Protein AF-A0A966TWT3-F1 (afdb_monomer_lite)

Sequence (52 aa):
MQPSRAGPRPLADRLRPANLDEVVGQQALLGPTGALRAMLARGSLPSLILWG

Radius of gyration: 15.87 Å; chains: 1; bounding box: 24×36×36 Å

Secondary structure (DSSP, 8-state):
-PPP--PSPPHHHHSS-SSTTS--S-HHHHSTT-HHHHHHHTT---------

pLDDT: mean 88.66, std 11.81, range [47.12, 96.5]

Foldseek 3Di:
DDDDPDDPDDPCVVQPDPDLVSDPDPCCQRNPVHPVVVCVVVVHDDDDDDDD

Structure (mmCIF, N/CA/C/O backbone):
data_AF-A0A966TWT3-F1
#
_entry.id   AF-A0A966TWT3-F1
#
loop_
_atom_site.group_PDB
_atom_site.id
_atom_site.type_symbol
_atom_site.label_atom_id
_atom_site.label_alt_id
_atom_site.label_comp_id
_atom_site.label_asym_id
_atom_site.label_entity_id
_atom_site.label_seq_id
_atom_site.pdbx_PDB_ins_code
_atom_site.Cartn_x
_atom_site.Cartn_y
_atom_site.Cartn_z
_atom_site.occ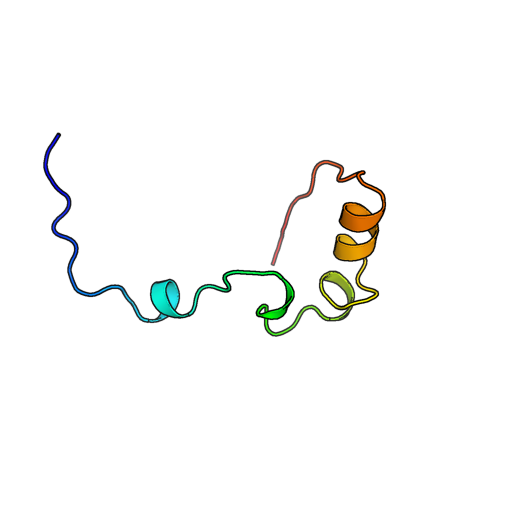upancy
_atom_site.B_iso_or_equiv
_atom_site.auth_seq_id
_atom_site.auth_comp_id
_atom_site.auth_asym_id
_atom_site.auth_atom_id
_atom_site.pdbx_PDB_model_num
ATOM 1 N N . MET A 1 1 ? 0.797 27.696 -22.668 1.00 47.12 1 MET A N 1
ATOM 2 C CA . MET A 1 1 ? 0.786 26.260 -22.308 1.00 47.12 1 MET A CA 1
ATOM 3 C C . MET A 1 1 ? 1.220 25.482 -23.535 1.00 47.12 1 MET A C 1
ATOM 5 O O . MET A 1 1 ? 0.519 25.515 -24.536 1.00 47.12 1 MET A O 1
ATOM 9 N N . GLN A 1 2 ? 2.419 24.908 -23.515 1.00 53.66 2 GLN A N 1
ATOM 10 C CA . GLN A 1 2 ? 2.940 24.122 -24.636 1.00 53.66 2 GLN A CA 1
ATOM 11 C C . GLN A 1 2 ? 2.412 22.683 -24.512 1.00 53.66 2 GLN A C 1
ATOM 13 O O . GLN A 1 2 ? 2.391 22.167 -23.393 1.00 53.66 2 GLN A O 1
ATOM 18 N N . PRO A 1 3 ? 1.959 22.035 -25.599 1.00 55.22 3 PRO A N 1
ATOM 19 C CA . PRO A 1 3 ? 1.478 20.663 -25.528 1.00 55.22 3 PRO A CA 1
ATOM 20 C C . PRO A 1 3 ? 2.672 19.738 -25.278 1.00 55.22 3 PRO A C 1
ATOM 22 O O . PRO A 1 3 ? 3.653 19.758 -26.024 1.00 55.22 3 PRO A O 1
ATOM 25 N N . SER A 1 4 ? 2.615 18.926 -24.225 1.00 62.75 4 SER A N 1
ATOM 26 C CA . SER A 1 4 ? 3.550 17.819 -24.054 1.00 62.75 4 SER A CA 1
ATOM 27 C C . SER A 1 4 ? 3.395 16.883 -25.256 1.00 62.75 4 SER A C 1
ATOM 29 O O . SER A 1 4 ? 2.318 16.342 -25.499 1.00 62.75 4 SER A O 1
ATOM 31 N N . ARG A 1 5 ? 4.463 16.711 -26.048 1.00 63.75 5 ARG A N 1
ATOM 32 C CA . ARG A 1 5 ? 4.540 15.671 -27.086 1.00 63.75 5 ARG A CA 1
ATOM 33 C C . ARG A 1 5 ? 4.379 14.313 -26.399 1.00 63.75 5 ARG A C 1
ATOM 35 O O . ARG A 1 5 ? 5.356 13.748 -25.916 1.00 63.75 5 ARG A O 1
ATOM 42 N N . ALA A 1 6 ? 3.156 13.803 -26.319 1.00 65.62 6 ALA A N 1
ATOM 43 C CA . ALA A 1 6 ? 2.909 12.470 -25.802 1.00 65.62 6 ALA A CA 1
ATOM 44 C C . ALA A 1 6 ? 3.375 11.461 -26.859 1.00 65.62 6 ALA A C 1
ATOM 46 O O . ALA A 1 6 ? 2.651 11.140 -27.799 1.00 65.62 6 ALA A O 1
ATOM 47 N N . GLY A 1 7 ? 4.619 10.997 -26.732 1.00 73.81 7 GLY A N 1
ATOM 48 C CA . GLY A 1 7 ? 5.048 9.760 -27.377 1.00 73.81 7 GLY A CA 1
ATOM 49 C C . GLY A 1 7 ? 4.197 8.570 -26.899 1.00 73.81 7 GLY A C 1
ATOM 50 O O . GLY A 1 7 ? 3.388 8.713 -25.976 1.00 73.81 7 GLY A O 1
ATOM 51 N N . PRO A 1 8 ? 4.347 7.382 -27.509 1.00 82.81 8 PRO A N 1
ATOM 52 C CA . PRO A 1 8 ? 3.622 6.192 -27.071 1.00 82.81 8 PRO A CA 1
ATOM 53 C C . PRO A 1 8 ? 3.826 5.948 -25.567 1.00 82.81 8 PRO A C 1
ATOM 55 O O . PRO A 1 8 ? 4.952 5.988 -25.071 1.00 82.81 8 PRO A O 1
ATOM 58 N N . ARG A 1 9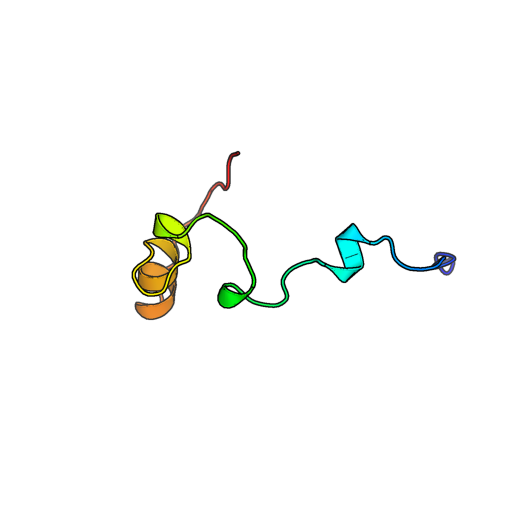 ? 2.724 5.711 -24.837 1.00 86.25 9 ARG A N 1
ATOM 59 C CA . ARG A 1 9 ? 2.758 5.522 -23.377 1.00 86.25 9 ARG A CA 1
ATOM 60 C C . ARG A 1 9 ? 3.689 4.356 -23.000 1.00 86.25 9 ARG A C 1
ATOM 62 O O . ARG A 1 9 ? 3.527 3.268 -23.570 1.00 86.25 9 ARG A O 1
ATOM 69 N N . PRO A 1 10 ? 4.596 4.523 -22.018 1.00 90.81 10 PRO A N 1
ATOM 70 C CA . PRO A 1 10 ? 5.427 3.438 -21.499 1.00 90.81 10 PRO A CA 1
ATOM 71 C C . PRO A 1 10 ? 4.601 2.222 -21.054 1.00 90.81 10 PRO A C 1
ATOM 73 O O . PRO A 1 10 ? 3.426 2.340 -20.709 1.00 90.81 10 PRO A O 1
ATOM 76 N N . LEU A 1 11 ? 5.200 1.025 -21.049 1.00 91.88 11 LEU A N 1
ATOM 77 C CA . LEU A 1 11 ? 4.505 -0.191 -20.597 1.00 91.88 11 LEU A CA 1
ATOM 78 C C . LEU A 1 11 ? 3.995 -0.064 -19.154 1.00 91.88 11 LEU A C 1
ATOM 80 O O . LEU A 1 11 ? 2.853 -0.422 -18.900 1.00 91.88 11 LEU A O 1
ATOM 84 N N . ALA A 1 12 ? 4.795 0.506 -18.251 1.00 92.06 12 ALA A N 1
ATOM 85 C CA . ALA A 1 12 ? 4.408 0.695 -16.854 1.00 92.06 12 ALA A CA 1
ATOM 86 C C . ALA A 1 12 ? 3.133 1.544 -16.702 1.00 92.06 12 ALA A C 1
ATOM 88 O O . ALA A 1 12 ? 2.235 1.175 -15.953 1.00 92.06 12 ALA A O 1
ATOM 89 N N . ASP A 1 13 ? 3.000 2.627 -17.472 1.00 91.94 13 ASP A N 1
ATOM 90 C CA . ASP A 1 13 ? 1.788 3.456 -17.452 1.00 91.94 13 ASP A CA 1
ATOM 91 C C . ASP A 1 13 ? 0.576 2.742 -18.051 1.00 91.94 13 ASP A C 1
ATOM 93 O O . ASP A 1 13 ? -0.559 3.005 -17.659 1.00 91.94 13 ASP A O 1
ATOM 97 N N . ARG A 1 14 ? 0.798 1.832 -19.004 1.00 91.88 14 ARG A N 1
ATOM 98 C CA . ARG A 1 14 ? -0.269 1.008 -19.585 1.00 91.88 14 ARG A CA 1
ATOM 99 C C . ARG A 1 14 ? -0.728 -0.107 -18.645 1.00 91.88 14 ARG A C 1
ATOM 101 O O . ARG A 1 14 ? -1.896 -0.461 -18.703 1.00 91.88 14 ARG A O 1
ATOM 108 N N . LEU A 1 15 ? 0.176 -0.644 -17.825 1.00 94.88 15 LEU A N 1
ATOM 109 C CA . LEU A 1 15 ? -0.089 -1.722 -16.864 1.00 94.88 15 LEU A CA 1
ATOM 110 C C . LEU A 1 15 ? -0.478 -1.216 -15.472 1.00 94.88 15 LEU A C 1
ATOM 112 O O . LEU A 1 15 ? -0.660 -2.024 -14.565 1.00 94.88 15 LEU A O 1
ATOM 116 N N . ARG A 1 16 ? -0.566 0.103 -15.269 1.00 94.81 16 ARG A N 1
ATOM 117 C CA . ARG A 1 16 ? -0.977 0.661 -13.983 1.00 94.81 16 ARG A CA 1
ATOM 118 C C . ARG A 1 16 ? -2.376 0.127 -13.628 1.00 94.81 16 ARG A C 1
ATOM 120 O O . ARG A 1 16 ? -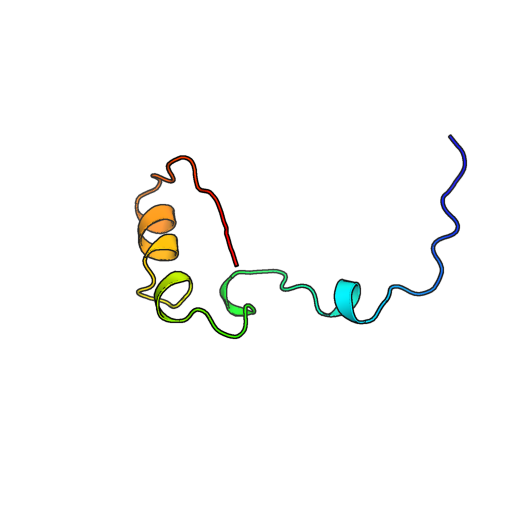3.288 0.352 -14.424 1.00 94.81 16 ARG A O 1
ATOM 127 N N . PRO A 1 17 ? -2.555 -0.516 -12.459 1.00 96.50 17 PRO A N 1
ATOM 128 C CA . PRO A 1 17 ? -3.852 -1.031 -12.033 1.00 96.50 17 PRO A CA 1
ATOM 129 C C . PRO A 1 17 ? -4.907 0.077 -12.003 1.00 96.50 17 PRO A C 1
ATOM 131 O O . PRO A 1 17 ? -4.656 1.161 -11.464 1.00 96.50 17 PRO A O 1
ATOM 134 N N . ALA A 1 18 ? -6.082 -0.188 -12.570 1.00 96.31 18 ALA A N 1
ATOM 135 C CA . ALA A 1 18 ? -7.209 0.743 -12.569 1.00 96.31 18 ALA A CA 1
ATOM 136 C C . ALA A 1 18 ? -8.055 0.633 -11.290 1.00 96.31 18 ALA A C 1
ATOM 138 O O . ALA A 1 18 ? -8.769 1.569 -10.930 1.00 96.31 18 ALA A O 1
ATOM 139 N N . ASN A 1 19 ? -7.971 -0.500 -10.595 1.00 93.81 19 ASN A N 1
ATOM 140 C CA . ASN A 1 19 ? -8.666 -0.764 -9.340 1.00 93.81 19 ASN A CA 1
ATOM 141 C C . ASN A 1 19 ? -7.805 -1.636 -8.408 1.00 93.81 19 ASN A C 1
ATOM 143 O O . ASN A 1 19 ? -6.748 -2.138 -8.789 1.00 93.81 19 ASN A O 1
ATOM 147 N N . LEU A 1 20 ? -8.260 -1.795 -7.161 1.00 91.31 20 LEU A N 1
ATOM 148 C CA . LEU A 1 20 ? -7.536 -2.557 -6.139 1.00 91.31 20 LEU A CA 1
ATOM 149 C C . LEU A 1 20 ? -7.521 -4.072 -6.399 1.00 91.31 20 LEU A C 1
ATOM 151 O O . LEU A 1 20 ? -6.695 -4.759 -5.806 1.00 91.31 20 LEU A O 1
ATOM 155 N N . ASP A 1 21 ? -8.426 -4.600 -7.230 1.00 92.31 21 ASP A N 1
ATOM 156 C CA . ASP A 1 21 ? -8.481 -6.029 -7.580 1.00 92.31 21 ASP A CA 1
ATOM 157 C C . ASP A 1 21 ? -7.399 -6.410 -8.603 1.00 92.31 21 ASP A C 1
ATOM 159 O O . ASP A 1 21 ? -6.967 -7.558 -8.657 1.00 92.31 21 ASP A O 1
ATOM 163 N N . GLU A 1 22 ? -6.917 -5.437 -9.378 1.00 95.50 22 GLU A N 1
ATOM 164 C CA . GLU A 1 22 ? -5.833 -5.598 -10.353 1.00 95.50 22 GLU A CA 1
ATOM 165 C C . GLU A 1 22 ? -4.430 -5.478 -9.733 1.00 95.50 22 GLU A C 1
ATOM 167 O O . GLU A 1 22 ? -3.427 -5.721 -10.411 1.00 95.50 22 GLU A O 1
ATOM 172 N N . VAL A 1 23 ? -4.324 -5.092 -8.455 1.00 94.31 23 VAL A N 1
ATOM 173 C CA . VAL A 1 23 ? -3.026 -5.002 -7.778 1.00 94.31 23 VAL A CA 1
ATOM 174 C C . VAL A 1 23 ? -2.503 -6.407 -7.498 1.00 94.31 23 VAL A C 1
ATOM 176 O O . VAL A 1 23 ? -3.089 -7.175 -6.740 1.00 94.31 23 VAL A O 1
ATOM 179 N N . VAL A 1 24 ? -1.359 -6.729 -8.096 1.00 94.00 24 VAL A N 1
ATOM 180 C CA . VAL A 1 24 ? -0.686 -8.012 -7.892 1.00 94.00 24 VAL A CA 1
ATOM 181 C C . VAL A 1 24 ? 0.180 -7.951 -6.633 1.00 94.00 24 VAL A C 1
ATOM 183 O O . VAL A 1 24 ? 1.016 -7.061 -6.479 1.00 94.00 24 VAL A O 1
ATOM 186 N N . GLY A 1 25 ? 0.004 -8.928 -5.743 1.00 91.19 25 GLY A N 1
ATOM 187 C CA . GLY A 1 25 ? 0.650 -8.949 -4.429 1.00 91.19 25 GLY A CA 1
ATOM 188 C C . GLY A 1 25 ? -0.172 -8.207 -3.372 1.00 91.19 25 GLY A C 1
ATOM 189 O O . GLY A 1 25 ? -1.271 -7.737 -3.633 1.00 91.19 25 GLY A O 1
ATOM 190 N N . GLN A 1 26 ? 0.334 -8.128 -2.140 1.00 93.31 26 GLN A N 1
ATOM 191 C CA . GLN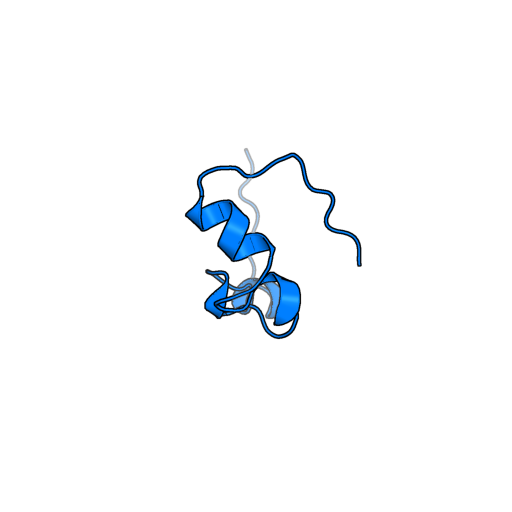 A 1 26 ? -0.340 -7.417 -1.040 1.00 93.31 26 GLN A CA 1
ATOM 192 C C . GLN A 1 26 ? -1.709 -7.996 -0.617 1.00 93.31 26 GLN A C 1
ATOM 194 O O . GLN A 1 26 ? -2.563 -7.264 -0.122 1.00 93.31 26 GLN A O 1
ATOM 199 N N . GLN A 1 27 ? -1.914 -9.315 -0.723 1.00 92.81 27 GLN A N 1
ATOM 200 C CA . GLN A 1 27 ? -3.179 -9.988 -0.366 1.00 92.81 27 GLN A CA 1
ATOM 201 C C . GLN A 1 27 ? -3.678 -9.643 1.052 1.00 92.81 27 GLN A C 1
ATOM 203 O O . GLN A 1 27 ? -4.867 -9.409 1.252 1.00 92.81 27 GLN A O 1
ATOM 208 N N . ALA A 1 28 ? -2.779 -9.559 2.038 1.00 92.00 28 ALA A N 1
ATOM 209 C CA . ALA A 1 28 ? -3.139 -9.215 3.417 1.00 92.00 28 ALA A CA 1
ATOM 210 C C . ALA A 1 28 ? -3.627 -7.758 3.583 1.00 92.00 28 ALA A C 1
ATOM 212 O O . ALA A 1 28 ? -4.362 -7.450 4.522 1.00 92.00 28 ALA A O 1
ATOM 213 N N . LEU A 1 29 ? -3.247 -6.857 2.671 1.00 94.12 29 LEU A N 1
ATOM 214 C CA . LEU A 1 29 ? -3.624 -5.442 2.701 1.00 94.12 29 LEU A CA 1
ATOM 215 C C . LEU A 1 29 ? -4.814 -5.143 1.779 1.00 94.12 29 LEU A C 1
ATOM 217 O O . LEU A 1 29 ? -5.755 -4.468 2.197 1.00 94.12 29 LEU A O 1
ATOM 221 N N . LEU A 1 30 ? -4.766 -5.646 0.542 1.00 94.62 30 LEU A N 1
ATOM 222 C CA . LEU A 1 30 ? -5.662 -5.298 -0.565 1.00 94.62 30 LEU A CA 1
ATOM 223 C C . LEU A 1 30 ? -6.576 -6.441 -1.009 1.00 94.62 30 LEU A C 1
ATOM 225 O O . LEU A 1 30 ? -7.430 -6.212 -1.861 1.00 94.62 30 LEU A O 1
ATOM 229 N N . GLY A 1 31 ? -6.427 -7.650 -0.465 1.00 92.94 31 GLY A N 1
ATOM 230 C CA . GLY A 1 31 ? -7.328 -8.762 -0.764 1.00 92.94 31 GLY A CA 1
ATOM 231 C C . GLY A 1 31 ? -8.754 -8.516 -0.246 1.00 92.94 31 GLY A C 1
ATOM 232 O O . GLY A 1 31 ? -8.999 -7.524 0.446 1.00 92.94 31 GLY A O 1
ATOM 233 N N . PRO A 1 32 ? -9.708 -9.424 -0.519 1.00 91.00 32 PRO A N 1
ATOM 234 C CA . PRO A 1 32 ? -11.113 -9.268 -0.122 1.00 91.00 32 PRO A CA 1
ATOM 235 C C . PRO A 1 32 ? -11.318 -9.031 1.381 1.00 91.00 32 PRO A C 1
ATOM 237 O O . PRO A 1 32 ? -12.189 -8.266 1.782 1.00 91.00 32 PRO A O 1
ATOM 240 N N . THR A 1 33 ? -10.475 -9.651 2.208 1.00 92.38 33 THR A N 1
ATOM 241 C CA . THR A 1 33 ? -10.441 -9.500 3.672 1.00 92.38 33 THR A CA 1
ATOM 242 C C . THR A 1 33 ? -9.278 -8.621 4.142 1.00 92.38 33 THR A C 1
ATOM 244 O O . THR A 1 33 ? -8.922 -8.635 5.319 1.00 92.38 33 THR A O 1
ATOM 247 N N . GLY A 1 34 ? -8.630 -7.908 3.220 1.00 94.19 34 GLY A N 1
ATOM 248 C CA . GLY A 1 34 ? -7.436 -7.124 3.484 1.00 94.19 34 GLY A CA 1
ATOM 249 C C . GLY A 1 34 ? -7.727 -5.914 4.363 1.00 94.19 34 GLY A C 1
ATOM 250 O O . GLY A 1 34 ? -8.812 -5.324 4.302 1.00 94.19 34 GLY A O 1
ATOM 251 N N . ALA A 1 35 ? -6.739 -5.528 5.172 1.00 94.12 35 ALA A N 1
ATOM 252 C CA . ALA A 1 35 ? -6.907 -4.466 6.157 1.00 94.12 35 ALA A CA 1
ATOM 253 C C . ALA A 1 35 ? -7.431 -3.169 5.524 1.00 94.12 35 ALA A C 1
ATOM 255 O O . ALA A 1 35 ? -8.384 -2.609 6.059 1.00 94.12 35 ALA A O 1
ATOM 256 N N . LEU A 1 36 ? -6.889 -2.747 4.367 1.00 94.56 36 LEU A N 1
ATOM 257 C CA . LEU A 1 36 ? -7.288 -1.515 3.674 1.00 94.56 36 LEU A CA 1
ATOM 258 C C . LEU A 1 36 ? -8.727 -1.589 3.153 1.00 94.56 36 LEU A C 1
ATOM 260 O O . LEU A 1 36 ? -9.485 -0.629 3.300 1.00 94.56 36 LEU A O 1
ATOM 264 N N . ARG A 1 37 ? -9.136 -2.738 2.599 1.00 92.88 37 ARG A N 1
ATOM 265 C CA . ARG A 1 37 ? -10.517 -2.935 2.131 1.00 92.88 37 ARG A CA 1
ATOM 266 C C . ARG A 1 37 ? -11.517 -2.864 3.266 1.00 92.88 37 ARG A C 1
ATOM 268 O O . ARG A 1 37 ? -12.551 -2.221 3.111 1.00 92.88 37 ARG A O 1
ATOM 275 N N . ALA A 1 38 ? -11.185 -3.434 4.421 1.00 93.38 38 ALA A N 1
ATOM 276 C CA . ALA A 1 38 ? -12.015 -3.300 5.610 1.00 93.38 38 ALA A CA 1
ATOM 277 C C . ALA A 1 38 ? -12.155 -1.829 6.052 1.00 93.38 38 ALA A C 1
ATOM 279 O O . ALA A 1 38 ? -13.203 -1.455 6.573 1.00 93.38 38 ALA A O 1
ATOM 280 N N . MET A 1 39 ? -11.140 -0.978 5.825 1.00 94.94 39 MET A N 1
ATOM 281 C CA . MET A 1 39 ? -11.207 0.471 6.103 1.00 94.94 39 MET A CA 1
ATOM 282 C C . MET A 1 39 ? -12.124 1.224 5.157 1.00 94.94 39 MET A C 1
ATOM 284 O O . MET A 1 39 ? -12.920 2.059 5.591 1.00 94.94 39 MET A O 1
ATOM 288 N N . LEU A 1 40 ? -12.030 0.905 3.872 1.00 93.25 40 LEU A N 1
ATOM 289 C CA . LEU A 1 40 ? -12.887 1.490 2.853 1.00 93.25 40 LEU A CA 1
ATOM 290 C C . LEU A 1 40 ? -14.346 1.065 3.061 1.00 93.25 40 LEU A C 1
ATOM 292 O O . LEU A 1 40 ? -15.230 1.915 3.042 1.00 93.25 40 LEU A O 1
ATOM 296 N N . ALA A 1 41 ? -14.593 -0.215 3.358 1.00 92.62 41 ALA A N 1
ATOM 297 C CA . ALA A 1 41 ? -15.936 -0.755 3.576 1.00 92.62 41 ALA A CA 1
ATOM 298 C C . ALA A 1 41 ? -16.658 -0.117 4.774 1.00 92.62 41 ALA A C 1
ATOM 300 O O . ALA A 1 41 ? -17.863 0.108 4.717 1.00 92.62 41 ALA A O 1
ATOM 301 N N . ARG A 1 42 ? -15.930 0.221 5.846 1.00 95.19 42 ARG A N 1
ATOM 302 C CA . ARG A 1 42 ? -16.491 0.940 7.006 1.00 95.19 42 ARG A CA 1
ATOM 303 C C . ARG A 1 42 ? -16.603 2.458 6.802 1.00 95.19 42 ARG A C 1
ATOM 305 O O . ARG A 1 42 ? -17.022 3.151 7.722 1.00 95.19 42 ARG A O 1
ATOM 312 N N . GLY A 1 43 ? -16.167 2.988 5.656 1.00 95.31 43 GLY A N 1
ATOM 313 C CA . GLY A 1 43 ? -16.184 4.425 5.360 1.00 95.31 43 GLY A CA 1
ATOM 314 C C . GLY A 1 43 ? -15.216 5.261 6.204 1.00 95.31 43 GLY A C 1
ATOM 315 O O . GLY A 1 43 ? -15.408 6.465 6.340 1.00 95.31 43 GLY A O 1
ATOM 316 N N . SER A 1 44 ? -14.185 4.647 6.793 1.00 94.12 44 SER A N 1
ATOM 317 C CA . SER A 1 44 ? -13.239 5.331 7.681 1.00 94.12 44 SER A CA 1
ATOM 318 C C . SER A 1 44 ? -11.802 4.978 7.314 1.00 94.12 44 SER A C 1
ATOM 320 O O . SER A 1 44 ? -11.256 3.950 7.739 1.00 94.12 44 SER A O 1
ATOM 322 N N . LEU A 1 45 ? -11.203 5.869 6.520 1.00 94.62 45 LEU A N 1
ATOM 323 C CA . LEU A 1 45 ? -9.820 5.807 6.071 1.00 94.62 45 LEU A CA 1
ATOM 324 C C . LEU A 1 45 ? -9.004 6.913 6.774 1.00 94.62 45 LEU A C 1
ATOM 326 O O . LEU A 1 45 ? -9.141 8.081 6.415 1.00 94.62 45 LEU A O 1
ATOM 330 N N . PRO A 1 46 ? -8.191 6.581 7.792 1.00 93.25 46 PRO A N 1
ATOM 331 C CA . PRO A 1 46 ? -7.291 7.532 8.426 1.00 93.25 46 PRO A CA 1
ATOM 332 C C . PRO A 1 46 ? -6.147 7.896 7.471 1.00 93.25 46 PRO A C 1
ATOM 334 O O . PRO A 1 46 ? -5.975 7.275 6.422 1.00 93.25 46 PRO A O 1
ATOM 337 N N . SER A 1 47 ? -5.328 8.873 7.854 1.00 95.56 47 SER A N 1
ATOM 338 C CA . SER A 1 47 ? -4.091 9.182 7.135 1.00 95.56 47 SER A CA 1
ATOM 339 C C . SER A 1 47 ? -3.178 7.956 7.073 1.00 95.56 47 SER A C 1
ATOM 341 O O . SER A 1 47 ? -2.923 7.311 8.091 1.00 95.56 47 SER A O 1
ATOM 343 N N . LEU A 1 48 ? -2.677 7.648 5.877 1.00 94.31 48 LEU A N 1
ATOM 344 C CA . LEU A 1 48 ? -1.806 6.506 5.617 1.00 94.31 48 LEU A CA 1
ATOM 345 C C .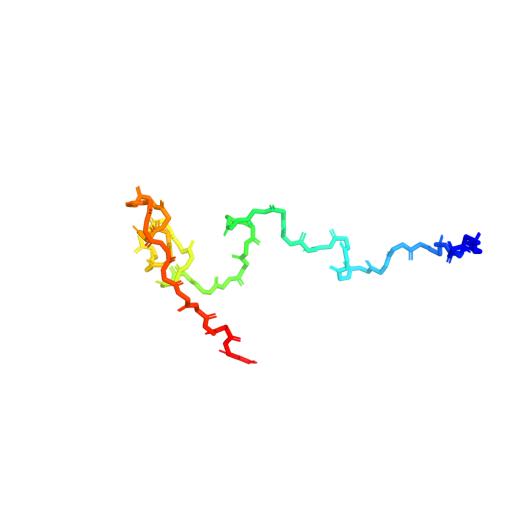 LEU A 1 48 ? -0.495 6.973 4.994 1.00 94.31 48 LEU A C 1
ATOM 347 O O . LEU A 1 48 ? -0.483 7.854 4.136 1.00 94.31 48 LEU A O 1
ATOM 351 N N . ILE A 1 49 ? 0.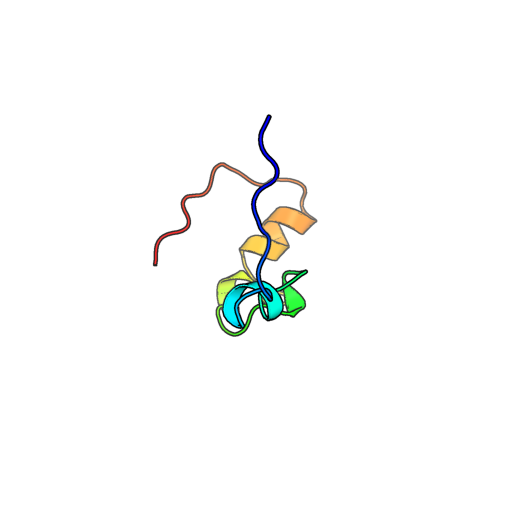594 6.320 5.385 1.00 94.75 49 ILE A N 1
ATOM 352 C CA . ILE A 1 49 ? 1.866 6.365 4.671 1.00 94.75 49 ILE A CA 1
ATOM 353 C C . ILE A 1 49 ? 2.050 4.999 4.016 1.00 94.75 49 ILE A C 1
ATOM 355 O O . ILE A 1 49 ? 2.062 3.979 4.703 1.00 94.75 49 ILE A O 1
ATOM 359 N N . LEU A 1 50 ? 2.165 4.980 2.688 1.00 93.69 50 LEU A N 1
ATOM 360 C CA . LEU A 1 50 ? 2.505 3.778 1.933 1.00 93.69 50 LEU A CA 1
ATOM 361 C C . LEU A 1 50 ? 4.026 3.750 1.781 1.00 93.69 50 LEU A C 1
ATOM 363 O O . LEU A 1 50 ? 4.591 4.604 1.100 1.00 93.69 50 LEU A O 1
ATOM 367 N N . TRP A 1 51 ? 4.676 2.809 2.458 1.00 93.19 51 TRP A N 1
ATOM 368 C CA . TRP A 1 51 ? 6.127 2.661 2.458 1.00 93.19 51 TRP A CA 1
ATOM 369 C C . TRP A 1 51 ? 6.504 1.245 2.032 1.00 93.19 51 TRP A C 1
ATOM 371 O O . TRP A 1 51 ? 5.939 0.271 2.534 1.00 93.19 51 TRP A O 1
ATOM 381 N N . GLY A 1 52 ? 7.430 1.161 1.086 1.00 88.88 52 GLY A N 1
ATOM 382 C CA . GLY A 1 52 ? 7.921 -0.056 0.456 1.00 88.88 52 GLY A CA 1
ATOM 383 C C . GLY A 1 52 ? 8.998 0.276 -0.561 1.00 88.88 52 GLY A C 1
ATOM 384 O O . GLY A 1 52 ? 9.080 1.464 -0.955 1.00 88.88 52 GLY A O 1
#